Protein AF-A0A528CF22-F1 (afdb_monomer_lite)

Secondary structure (DSSP, 8-state):
-HHHHHHHHH-GGGGGS-----------B-TTS--EEEEPTTSTT-EEEE-BTT-HHHHHHHHHHHHHHHH-

Foldseek 3Di:
DVVQVVVCVVPVCCVVPDDPDDDDDDAAADPVQDWDWADDPPDPLDTDTGHNNPVCVVCVVVSVVVNVVRND

pLDDT: mean 95.29, std 2.8, range [80.5, 98.19]

Sequence (72 aa):
RLTYQRACGLLPELKRTAISHAWAGYVDSTPDGIPAIGEVEGIPGFILAAGFSGHGFGIGPGAGHMIADIIT

Structure (mmCIF, N/CA/C/O backbone):
data_AF-A0A528CF22-F1
#
_entry.id   AF-A0A528CF22-F1
#
loop_
_atom_site.group_PDB
_atom_site.id
_atom_site.type_symbol
_atom_site.label_atom_id
_atom_site.label_alt_id
_atom_site.label_comp_id
_atom_site.label_asym_id
_atom_site.label_entity_id
_atom_site.label_seq_id
_atom_site.pdbx_PDB_ins_code
_atom_site.Cartn_x
_atom_site.Cartn_y
_atom_site.Cartn_z
_atom_site.occupancy
_atom_site.B_iso_or_equiv
_atom_site.auth_seq_id
_atom_site.auth_comp_id
_atom_site.auth_asym_id
_atom_site.auth_atom_id
_atom_site.pdbx_PDB_model_num
ATOM 1 N N . ARG A 1 1 ? -5.379 2.683 19.592 1.00 81.31 1 ARG A N 1
ATOM 2 C CA . ARG A 1 1 ? -6.349 3.373 20.488 1.00 81.31 1 ARG A CA 1
ATOM 3 C C . ARG A 1 1 ? -7.270 4.329 19.723 1.00 81.31 1 ARG A C 1
ATOM 5 O O . ARG A 1 1 ? -8.477 4.165 19.837 1.00 81.31 1 ARG A O 1
ATOM 12 N N . LEU A 1 2 ? -6.738 5.249 18.906 1.00 94.62 2 LEU A N 1
ATOM 13 C CA . LEU A 1 2 ? -7.548 6.208 18.135 1.00 94.62 2 LEU A CA 1
ATOM 14 C C . LEU A 1 2 ? -8.497 5.547 17.114 1.00 94.62 2 LEU A C 1
ATOM 16 O O . LEU A 1 2 ? -9.669 5.904 17.068 1.00 94.62 2 LEU A O 1
ATOM 20 N N . THR A 1 3 ? -8.029 4.549 16.352 1.00 95.00 3 THR A N 1
ATOM 21 C CA . THR A 1 3 ? -8.867 3.806 15.386 1.00 95.00 3 THR A CA 1
ATOM 22 C C . THR A 1 3 ? -10.097 3.189 16.049 1.00 95.00 3 THR A C 1
ATOM 24 O O . THR A 1 3 ? -11.208 3.381 15.573 1.00 95.00 3 THR A O 1
ATOM 27 N N . TYR A 1 4 ? -9.916 2.528 17.198 1.00 95.50 4 TYR A N 1
ATOM 28 C CA . TYR A 1 4 ? -11.019 1.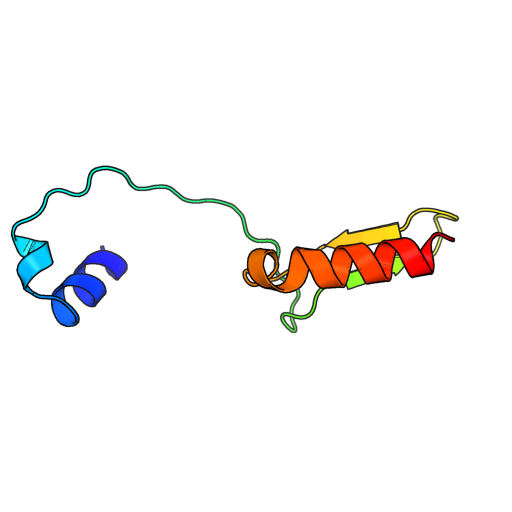952 17.972 1.00 95.50 4 TYR A CA 1
ATOM 29 C C . TYR A 1 4 ? -11.996 3.021 18.482 1.00 95.50 4 TYR A C 1
ATOM 31 O O . TYR A 1 4 ? -13.205 2.859 18.363 1.00 95.50 4 TYR A O 1
ATOM 39 N N . GLN A 1 5 ? -11.488 4.143 19.003 1.00 96.44 5 GLN A N 1
ATOM 40 C CA . GLN A 1 5 ? -12.341 5.246 19.461 1.00 96.44 5 GLN A CA 1
ATOM 41 C C . GLN A 1 5 ? -13.193 5.823 18.323 1.00 96.44 5 GLN A C 1
ATOM 43 O O . GLN A 1 5 ? -14.385 6.044 18.519 1.00 96.44 5 GLN A O 1
ATOM 48 N N . ARG A 1 6 ? -12.608 6.019 17.133 1.00 97.69 6 ARG A N 1
ATOM 49 C CA . ARG A 1 6 ? -13.335 6.469 15.935 1.00 97.69 6 ARG A CA 1
ATOM 50 C C . ARG A 1 6 ? -14.371 5.442 15.481 1.00 97.69 6 ARG A C 1
ATOM 52 O O . ARG A 1 6 ? -15.512 5.818 15.238 1.00 97.69 6 ARG A O 1
ATOM 59 N N . ALA A 1 7 ? -14.005 4.160 15.438 1.00 96.81 7 ALA A N 1
ATOM 60 C CA . ALA A 1 7 ? -14.922 3.080 15.081 1.00 96.81 7 ALA A CA 1
ATOM 61 C C . ALA A 1 7 ? -16.139 3.026 16.021 1.00 96.81 7 ALA A C 1
ATOM 63 O O . ALA A 1 7 ? -17.267 3.004 15.548 1.00 96.81 7 ALA A O 1
ATOM 64 N N . CYS A 1 8 ? -15.938 3.109 17.340 1.00 97.50 8 CYS A N 1
ATOM 65 C CA . CYS A 1 8 ? -17.028 3.167 18.323 1.00 97.50 8 CYS A CA 1
ATOM 66 C C . CYS A 1 8 ? -17.844 4.469 18.281 1.00 97.50 8 CYS A C 1
ATOM 68 O O . CYS A 1 8 ? -18.959 4.500 18.796 1.00 97.50 8 CYS A O 1
ATOM 70 N N . GLY A 1 9 ? -17.283 5.556 17.742 1.00 97.81 9 GLY A N 1
ATOM 71 C CA . GLY A 1 9 ? -18.024 6.787 17.466 1.00 97.81 9 GLY A CA 1
ATOM 72 C C . GLY A 1 9 ? -18.963 6.640 16.267 1.00 97.81 9 GLY A C 1
ATOM 73 O O . GLY A 1 9 ? -20.054 7.197 16.288 1.00 97.81 9 GLY A O 1
ATOM 74 N N . LEU A 1 10 ? -18.553 5.861 15.259 1.00 98.19 10 LEU A N 1
ATOM 75 C CA . LEU A 1 10 ? -19.344 5.565 14.063 1.00 98.19 10 LEU A CA 1
ATOM 76 C C . LEU A 1 10 ? -20.384 4.457 14.300 1.00 98.19 10 LEU A C 1
ATOM 78 O O . LEU A 1 10 ? -21.510 4.571 13.829 1.00 98.19 10 LEU A O 1
ATOM 82 N N . LEU A 1 11 ? -20.013 3.402 15.033 1.00 98.00 11 LEU A N 1
ATOM 83 C CA . LEU A 1 11 ? -20.864 2.255 15.361 1.00 98.00 11 LEU A CA 1
ATOM 84 C C . LEU A 1 11 ? -20.763 1.929 16.867 1.00 98.00 11 LEU A C 1
ATOM 86 O O . LEU A 1 11 ? -19.881 1.168 17.285 1.00 98.00 11 LEU A O 1
ATOM 90 N N . PRO A 1 12 ? -21.631 2.517 17.712 1.00 97.69 12 PRO A N 1
ATOM 91 C CA . PRO A 1 12 ? -21.558 2.396 19.172 1.00 97.69 12 PRO A CA 1
ATOM 92 C C . PRO A 1 12 ? -21.632 0.966 19.716 1.00 97.69 12 PRO A C 1
ATOM 94 O O . PRO A 1 12 ? -21.065 0.678 20.773 1.00 97.69 12 PRO A O 1
ATOM 97 N N . GLU A 1 13 ? -22.297 0.061 19.005 1.00 97.56 13 GLU A N 1
ATOM 98 C CA . GLU A 1 13 ? -22.463 -1.346 19.359 1.00 97.56 13 GLU A CA 1
ATOM 99 C C . GLU A 1 13 ? -21.123 -2.078 19.483 1.00 97.56 13 GLU A C 1
ATOM 101 O O . GLU A 1 13 ? -21.018 -3.002 20.294 1.00 97.56 13 GLU A O 1
ATOM 106 N N . LEU A 1 14 ? -20.083 -1.621 18.772 1.00 96.88 14 LEU A N 1
ATOM 107 C CA . LEU A 1 14 ? -18.734 -2.194 18.827 1.00 96.88 14 LEU A CA 1
ATOM 108 C C . LEU A 1 14 ? -18.125 -2.156 20.235 1.00 96.88 14 LEU A C 1
ATOM 110 O O . LEU A 1 14 ? -17.298 -3.007 20.559 1.00 96.88 14 LEU A O 1
ATOM 114 N N . LYS A 1 15 ? -18.581 -1.253 21.117 1.00 96.69 15 LYS A N 1
ATOM 115 C CA . LYS A 1 15 ? -18.140 -1.186 22.524 1.00 96.69 15 LYS A CA 1
ATOM 116 C C . LYS A 1 15 ? -18.410 -2.470 23.311 1.00 96.69 15 LYS A C 1
ATOM 118 O O . LYS A 1 15 ? -17.780 -2.689 24.340 1.00 96.69 15 LYS A O 1
ATOM 123 N N . ARG A 1 16 ? -19.369 -3.288 22.862 1.00 97.12 16 ARG A N 1
ATOM 124 C CA . ARG A 1 16 ? -19.758 -4.557 23.498 1.00 97.12 16 ARG A CA 1
ATOM 125 C C . ARG A 1 16 ? -19.045 -5.770 22.899 1.00 97.12 16 ARG A C 1
ATOM 127 O O . ARG A 1 16 ? -19.323 -6.893 23.302 1.00 97.12 16 ARG A O 1
ATOM 134 N N . THR A 1 17 ? -18.153 -5.555 21.936 1.00 95.88 17 THR A N 1
ATOM 135 C CA . THR A 1 17 ? -17.434 -6.619 21.227 1.00 95.88 17 THR A CA 1
ATOM 136 C C . THR A 1 17 ? -15.956 -6.618 21.604 1.00 95.88 17 THR A C 1
ATOM 138 O O . THR A 1 17 ? -15.370 -5.562 21.838 1.00 95.88 17 THR A O 1
ATOM 141 N N . ALA A 1 18 ? -15.346 -7.802 21.675 1.00 95.12 18 ALA A N 1
ATOM 142 C CA . ALA A 1 18 ? -13.908 -7.933 21.882 1.00 95.12 18 ALA A CA 1
ATOM 143 C C . ALA A 1 18 ? -13.160 -7.815 20.544 1.00 95.12 18 ALA A C 1
ATOM 145 O O . ALA A 1 18 ? -13.600 -8.354 19.528 1.00 95.12 18 ALA A O 1
ATOM 146 N N . ILE A 1 19 ? -12.004 -7.146 20.548 1.00 95.00 19 ILE A N 1
ATOM 147 C CA . ILE A 1 19 ? -11.094 -7.144 19.396 1.00 95.00 19 ILE A CA 1
ATOM 148 C C . ILE A 1 19 ? -10.457 -8.532 19.307 1.00 95.00 19 ILE A C 1
ATOM 150 O O . ILE A 1 19 ? -9.741 -8.930 20.222 1.00 95.00 19 ILE A O 1
ATOM 154 N N . SER A 1 20 ? -10.704 -9.255 18.214 1.00 96.62 20 SER A N 1
ATOM 155 C CA . SER A 1 20 ? -10.118 -10.585 18.007 1.00 96.62 20 SER A CA 1
ATOM 156 C C . SER A 1 20 ? -8.645 -10.513 17.603 1.00 96.62 20 SER A C 1
ATOM 158 O O . SER A 1 20 ? -7.842 -11.301 18.086 1.00 96.62 20 SER A O 1
ATOM 160 N N . HIS A 1 21 ? -8.289 -9.559 16.737 1.00 95.69 21 HIS A N 1
ATOM 161 C CA . HIS A 1 21 ? -6.938 -9.396 16.205 1.00 95.69 21 HIS A CA 1
ATOM 162 C C . HIS A 1 21 ? -6.618 -7.920 15.968 1.00 95.69 21 HIS A C 1
ATOM 164 O O . HIS A 1 21 ? -7.488 -7.121 15.615 1.00 95.69 21 HIS A O 1
ATOM 170 N N . ALA A 1 22 ? -5.343 -7.575 16.104 1.00 95.38 22 ALA A N 1
ATOM 171 C CA . ALA A 1 22 ? -4.781 -6.308 15.667 1.00 95.38 22 ALA A CA 1
ATOM 172 C C . ALA A 1 22 ? -3.434 -6.593 15.003 1.00 95.38 22 ALA A C 1
ATOM 174 O O . ALA A 1 22 ? -2.636 -7.366 15.529 1.00 95.38 22 ALA A O 1
ATOM 175 N N . TRP A 1 23 ? -3.192 -5.984 13.850 1.00 95.94 23 TRP A N 1
ATOM 176 C CA . TRP A 1 23 ? -1.967 -6.172 13.086 1.00 95.94 23 TRP A 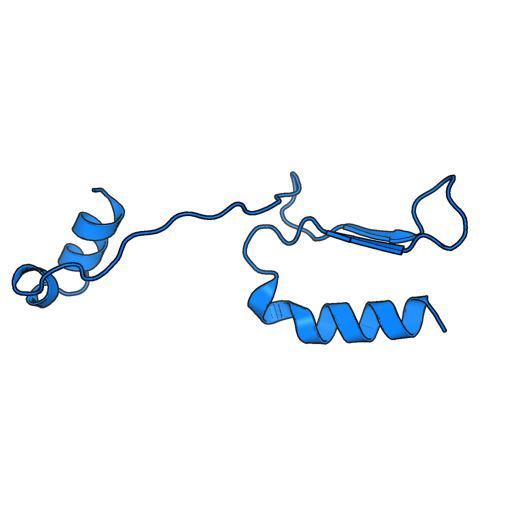CA 1
ATOM 177 C C . TRP A 1 23 ? -1.542 -4.851 12.449 1.00 95.94 23 TRP A C 1
ATOM 179 O O . TRP A 1 23 ? -2.307 -3.885 12.401 1.00 95.94 23 TRP A O 1
ATOM 189 N N . ALA A 1 24 ? -0.301 -4.822 11.988 1.00 95.50 24 ALA A N 1
ATOM 190 C CA . ALA A 1 24 ? 0.257 -3.742 11.199 1.00 95.50 24 ALA A CA 1
ATOM 191 C C . ALA A 1 24 ? 1.080 -4.349 10.062 1.00 95.50 24 ALA A C 1
ATOM 193 O O . ALA A 1 24 ? 1.554 -5.481 10.164 1.00 95.50 24 ALA A O 1
ATOM 194 N N . GLY A 1 25 ? 1.230 -3.593 8.985 1.00 93.50 25 GLY A N 1
ATOM 195 C CA . GLY A 1 25 ? 2.039 -3.965 7.838 1.00 93.50 25 GLY A CA 1
ATOM 196 C C . GLY A 1 25 ? 2.699 -2.730 7.252 1.00 93.50 25 GLY A C 1
ATOM 197 O O . GLY A 1 25 ? 2.322 -1.601 7.576 1.00 93.50 25 GLY A O 1
ATOM 198 N N . TYR A 1 26 ? 3.694 -2.960 6.405 1.00 95.25 26 TYR A N 1
ATOM 199 C CA . TYR A 1 26 ? 4.322 -1.886 5.658 1.00 95.25 26 TYR A CA 1
ATOM 200 C C . TYR A 1 26 ? 3.484 -1.531 4.438 1.00 95.25 26 TYR A C 1
ATOM 202 O O . TYR A 1 26 ? 2.908 -2.396 3.781 1.00 95.25 26 TYR A O 1
ATOM 210 N N . VAL A 1 27 ? 3.454 -0.237 4.157 1.00 94.56 27 VAL A N 1
ATOM 211 C CA . VAL A 1 27 ? 2.977 0.327 2.906 1.00 94.56 27 VAL A CA 1
ATOM 212 C C . VAL A 1 27 ? 4.129 1.160 2.380 1.00 94.56 27 VAL A C 1
ATOM 214 O O . VAL A 1 27 ? 4.639 2.032 3.085 1.00 94.56 27 VAL A O 1
ATOM 217 N N . ASP A 1 28 ? 4.573 0.845 1.176 1.00 93.06 28 ASP A N 1
ATOM 218 C CA . ASP A 1 28 ? 5.482 1.688 0.427 1.00 93.06 28 ASP A CA 1
ATOM 219 C C . ASP A 1 28 ? 4.716 2.902 -0.109 1.00 93.06 28 ASP A C 1
ATOM 221 O O . ASP A 1 28 ? 3.628 2.776 -0.670 1.00 93.06 28 ASP A O 1
ATOM 225 N N . SER A 1 29 ? 5.277 4.092 0.085 1.00 94.75 29 SER A N 1
ATOM 226 C CA . SER A 1 29 ? 4.635 5.343 -0.313 1.00 94.75 29 SER A CA 1
ATOM 227 C C . SER A 1 29 ? 5.584 6.183 -1.141 1.00 94.75 29 SER A C 1
ATOM 229 O O . SER A 1 29 ? 6.725 6.423 -0.740 1.00 94.75 29 SER A O 1
ATOM 231 N N . THR A 1 30 ? 5.092 6.670 -2.271 1.00 96.69 30 THR A N 1
ATOM 232 C CA . THR A 1 30 ? 5.743 7.732 -3.034 1.00 96.69 30 THR A CA 1
ATOM 233 C C . THR A 1 30 ? 5.347 9.100 -2.468 1.00 96.69 30 THR A C 1
ATOM 235 O O . THR A 1 30 ? 4.304 9.218 -1.817 1.00 96.69 30 THR A O 1
ATOM 238 N N . PRO A 1 31 ? 6.159 10.155 -2.674 1.00 97.06 31 PRO A N 1
ATOM 239 C CA . PRO A 1 31 ? 5.837 11.497 -2.179 1.00 97.06 31 PRO A CA 1
ATOM 240 C C . PRO A 1 31 ? 4.517 12.073 -2.716 1.00 97.06 31 PRO A C 1
ATOM 242 O O . PRO A 1 31 ? 3.894 12.889 -2.041 1.00 97.06 31 PRO A O 1
ATOM 245 N N . ASP A 1 32 ? 4.098 11.660 -3.912 1.00 97.06 32 ASP A N 1
ATOM 246 C CA . ASP A 1 32 ? 2.874 12.099 -4.591 1.00 97.06 32 ASP A CA 1
ATOM 247 C C . ASP A 1 32 ? 1.719 11.084 -4.500 1.00 97.06 32 ASP A C 1
ATOM 249 O O . ASP A 1 32 ? 0.601 11.380 -4.921 1.00 97.06 32 ASP A O 1
ATOM 253 N N . GLY A 1 33 ? 1.962 9.904 -3.924 1.00 95.50 33 GLY A N 1
ATOM 254 C CA . GLY A 1 33 ? 0.976 8.835 -3.794 1.00 95.50 33 GLY A CA 1
ATOM 255 C C . GLY A 1 33 ? 0.695 8.062 -5.087 1.00 95.50 33 GLY A C 1
ATOM 256 O O . GLY A 1 33 ? -0.214 7.227 -5.096 1.00 95.50 33 GLY A O 1
ATOM 257 N N . ILE A 1 34 ? 1.439 8.322 -6.167 1.00 95.38 34 ILE A N 1
ATOM 258 C CA . ILE A 1 34 ? 1.296 7.640 -7.458 1.00 95.38 34 ILE A CA 1
ATOM 259 C C . ILE A 1 34 ? 2.315 6.491 -7.553 1.00 95.38 34 ILE A C 1
ATOM 261 O O . ILE A 1 34 ? 3.481 6.697 -7.211 1.00 95.38 34 ILE A O 1
ATOM 265 N N . PRO A 1 35 ? 1.926 5.283 -8.011 1.00 95.44 35 PRO A N 1
ATOM 266 C CA . PRO A 1 35 ? 2.870 4.182 -8.185 1.00 95.44 35 PRO A CA 1
ATOM 267 C C . PRO A 1 35 ? 3.956 4.510 -9.217 1.00 95.44 35 PRO A C 1
ATOM 269 O O . PRO A 1 35 ? 3.661 5.029 -10.294 1.00 95.44 35 PRO A O 1
ATOM 272 N N . ALA A 1 36 ? 5.197 4.127 -8.924 1.00 94.88 36 ALA A N 1
ATOM 273 C CA . ALA A 1 36 ? 6.273 4.118 -9.905 1.00 94.88 36 ALA A CA 1
ATOM 274 C C . ALA A 1 36 ? 6.203 2.805 -10.696 1.00 94.88 36 ALA A C 1
ATOM 276 O O . ALA A 1 36 ? 6.436 1.728 -10.134 1.00 94.88 36 ALA A O 1
ATOM 277 N N . ILE A 1 37 ? 5.852 2.895 -11.983 1.00 95.44 37 ILE A N 1
ATOM 278 C CA . ILE A 1 37 ? 5.742 1.740 -12.880 1.00 95.44 37 ILE A CA 1
ATOM 279 C C . ILE A 1 37 ? 6.502 2.014 -14.178 1.00 95.44 37 ILE A C 1
ATOM 281 O O . ILE A 1 37 ? 6.237 3.013 -14.844 1.00 95.44 37 ILE A O 1
ATOM 285 N N . GLY A 1 38 ? 7.425 1.124 -14.542 1.00 93.94 38 GLY A N 1
ATOM 286 C CA . GLY A 1 38 ? 8.190 1.217 -15.785 1.00 93.94 38 GLY A CA 1
ATOM 287 C C . GLY A 1 38 ? 9.566 0.561 -15.705 1.00 93.94 38 GLY A C 1
ATOM 288 O O . GLY A 1 38 ? 9.936 -0.019 -14.684 1.00 93.94 38 GLY A O 1
ATOM 289 N N . GLU A 1 39 ? 10.319 0.650 -16.799 1.00 95.38 39 GLU A N 1
ATOM 290 C CA . GLU A 1 39 ? 11.710 0.196 -16.843 1.00 95.38 39 GLU A CA 1
ATOM 291 C C . GLU A 1 39 ? 12.611 1.122 -16.019 1.00 95.38 39 GLU A C 1
ATOM 293 O O . GLU A 1 39 ? 12.493 2.348 -16.077 1.00 95.38 39 GLU A O 1
ATOM 298 N N . VAL A 1 40 ? 13.511 0.534 -15.232 1.00 95.62 40 VAL A N 1
ATOM 299 C CA . VAL A 1 40 ? 14.471 1.297 -14.432 1.00 95.62 40 VAL A CA 1
ATOM 300 C C . VAL A 1 40 ? 15.648 1.717 -15.298 1.00 95.62 40 VAL A C 1
ATOM 302 O O . VAL A 1 40 ? 16.361 0.891 -15.870 1.00 95.62 40 VAL A O 1
ATOM 305 N N . GLU A 1 41 ? 15.892 3.023 -15.335 1.00 95.19 41 GLU A N 1
ATOM 306 C CA . GLU A 1 41 ? 17.030 3.594 -16.044 1.00 95.19 41 GLU A CA 1
ATOM 307 C C . GLU A 1 41 ? 18.354 2.968 -15.569 1.00 95.19 41 GLU A C 1
ATOM 309 O O . GLU A 1 41 ? 18.640 2.882 -14.374 1.00 95.19 41 GLU A O 1
ATOM 314 N N . GLY A 1 42 ? 19.170 2.516 -16.524 1.00 95.94 42 GLY A N 1
ATOM 315 C CA . GLY A 1 42 ? 20.475 1.909 -16.256 1.00 95.94 42 GLY A CA 1
ATOM 316 C C . GLY A 1 42 ? 20.459 0.401 -15.981 1.00 95.94 42 GLY A C 1
ATOM 317 O O . GLY A 1 42 ? 21.536 -0.178 -15.833 1.00 95.94 42 GLY A O 1
ATOM 318 N N . ILE A 1 43 ? 19.291 -0.255 -15.958 1.00 96.94 43 ILE A N 1
ATOM 319 C CA . ILE A 1 43 ? 19.174 -1.715 -15.801 1.00 96.94 43 ILE A CA 1
ATOM 320 C C . ILE A 1 43 ? 18.224 -2.278 -16.876 1.00 96.94 43 ILE A C 1
ATOM 322 O O . ILE A 1 43 ? 17.030 -2.440 -16.617 1.00 96.94 43 ILE A O 1
ATOM 326 N N . PRO A 1 44 ? 18.737 -2.599 -18.081 1.00 94.44 44 PRO A N 1
ATOM 327 C CA . PRO A 1 44 ? 17.906 -3.070 -19.187 1.00 94.44 44 PRO A CA 1
ATOM 328 C C . PRO A 1 44 ? 17.086 -4.317 -18.835 1.00 94.44 44 PRO A C 1
ATOM 330 O O . PRO A 1 44 ? 17.619 -5.297 -18.308 1.00 94.44 44 PRO A O 1
ATOM 333 N N . GLY A 1 45 ? 15.795 -4.286 -19.152 1.00 93.06 45 GLY A N 1
ATOM 334 C CA . GLY A 1 45 ? 14.837 -5.363 -18.905 1.00 93.06 45 GLY A CA 1
ATOM 335 C C . GLY A 1 45 ? 14.312 -5.446 -17.468 1.00 93.06 45 GLY A C 1
ATOM 336 O O . GLY A 1 45 ? 13.510 -6.334 -17.176 1.00 93.06 45 GLY A O 1
ATOM 337 N N . PHE A 1 46 ? 14.729 -4.556 -16.559 1.00 95.56 46 PHE A N 1
ATOM 338 C CA . PHE A 1 46 ? 14.201 -4.521 -15.195 1.00 9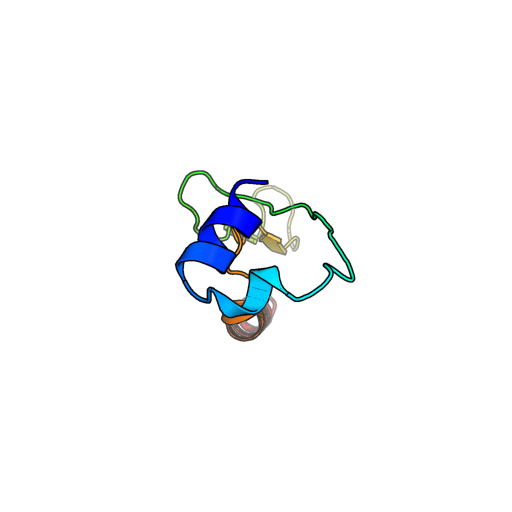5.56 46 PHE A CA 1
ATOM 339 C C . PHE A 1 46 ? 12.998 -3.577 -15.093 1.00 95.56 46 PHE A C 1
ATOM 341 O O . PHE A 1 46 ? 13.146 -2.359 -14.988 1.00 95.56 46 PHE A O 1
ATOM 348 N N . ILE A 1 47 ? 11.796 -4.157 -15.090 1.00 95.50 47 ILE A N 1
ATOM 349 C CA . ILE A 1 47 ? 10.544 -3.427 -14.872 1.00 95.50 47 ILE A CA 1
ATOM 350 C C . ILE A 1 47 ? 10.22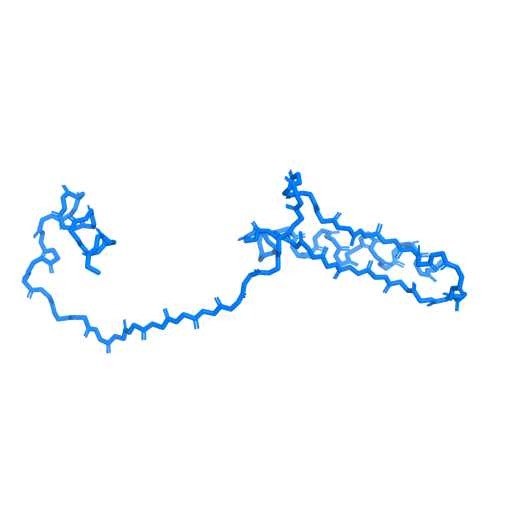2 -3.379 -13.376 1.00 95.50 47 ILE A C 1
ATOM 352 O O . ILE A 1 47 ? 10.059 -4.414 -12.728 1.00 95.50 47 ILE A O 1
ATOM 356 N N . LEU A 1 48 ? 10.098 -2.169 -12.833 1.00 95.31 48 LEU A N 1
ATOM 357 C CA . LEU A 1 48 ? 9.632 -1.922 -11.474 1.00 95.31 48 LEU A CA 1
ATOM 358 C C . LEU A 1 48 ? 8.136 -1.609 -11.488 1.00 95.31 48 LEU A C 1
ATOM 360 O O . LEU A 1 48 ? 7.662 -0.844 -12.321 1.00 95.31 48 LEU A O 1
ATOM 364 N N . ALA A 1 49 ? 7.413 -2.157 -10.516 1.00 96.00 49 ALA A N 1
ATOM 365 C CA . ALA A 1 49 ? 6.072 -1.723 -10.159 1.00 96.00 49 ALA A CA 1
ATOM 366 C C . ALA A 1 49 ? 5.955 -1.696 -8.634 1.00 96.00 49 ALA A C 1
ATOM 368 O O . ALA A 1 49 ? 5.794 -2.738 -7.997 1.00 96.00 49 ALA A O 1
ATOM 369 N N . ALA A 1 50 ? 6.100 -0.511 -8.045 1.00 96.12 50 ALA A N 1
ATOM 370 C CA . ALA A 1 50 ? 6.133 -0.308 -6.598 1.00 96.12 50 ALA A CA 1
ATOM 371 C C . ALA A 1 50 ? 5.606 1.085 -6.214 1.00 96.12 50 ALA A C 1
ATOM 373 O O . ALA A 1 50 ? 5.289 1.911 -7.069 1.00 96.12 50 ALA A O 1
ATOM 374 N N . GLY A 1 51 ? 5.515 1.364 -4.916 1.00 96.56 51 GLY A N 1
ATOM 375 C CA . GLY A 1 51 ? 5.088 2.663 -4.401 1.00 96.56 51 GLY A CA 1
ATOM 376 C C . GLY A 1 51 ? 3.575 2.862 -4.442 1.00 96.56 51 GLY A C 1
ATOM 377 O O . GLY A 1 51 ? 3.090 3.973 -4.650 1.00 96.56 51 GLY A O 1
ATOM 378 N N . PHE A 1 52 ? 2.806 1.789 -4.252 1.00 96.94 52 PHE A N 1
ATOM 379 C CA . PHE A 1 52 ? 1.350 1.811 -4.421 1.00 96.94 52 PHE A CA 1
ATOM 380 C C . PHE A 1 52 ? 0.587 2.580 -3.330 1.00 96.94 52 PHE A C 1
ATOM 382 O O . PHE A 1 52 ? -0.641 2.704 -3.405 1.00 96.94 52 PHE A O 1
ATOM 389 N N . SER A 1 53 ? 1.286 3.097 -2.315 1.00 96.38 53 SER A N 1
ATOM 390 C CA . SER A 1 53 ? 0.810 4.144 -1.404 1.00 96.38 53 SER A CA 1
ATOM 391 C C . SER A 1 53 ? -0.530 3.818 -0.730 1.00 96.38 53 SER A C 1
ATOM 393 O O . SER A 1 53 ? -1.364 4.689 -0.499 1.00 96.38 53 SER A O 1
ATOM 395 N N . GLY A 1 54 ? -0.760 2.534 -0.438 1.00 94.75 54 GLY A N 1
ATOM 396 C CA . GLY A 1 54 ? -1.926 2.025 0.294 1.00 94.75 54 GLY A CA 1
ATOM 397 C C . GLY A 1 54 ? -3.148 1.679 -0.562 1.00 94.75 54 GLY A C 1
ATOM 398 O O . GLY A 1 54 ? -4.089 1.080 -0.045 1.00 94.75 54 GLY A O 1
ATOM 399 N N . HIS A 1 55 ? -3.132 1.981 -1.862 1.00 94.94 55 HIS A N 1
ATOM 400 C CA . HIS A 1 55 ? -4.271 1.763 -2.768 1.00 94.94 55 HIS A CA 1
ATOM 401 C C . HIS A 1 55 ? -4.031 0.628 -3.777 1.00 94.94 55 HIS A C 1
ATOM 403 O O . HIS A 1 55 ? -4.916 0.295 -4.565 1.00 94.94 55 HIS A O 1
ATOM 409 N N . GLY A 1 56 ? -2.857 -0.012 -3.718 1.00 95.25 56 GLY A N 1
ATOM 410 C CA . GLY A 1 56 ? -2.417 -1.044 -4.663 1.00 95.25 56 GLY A CA 1
AT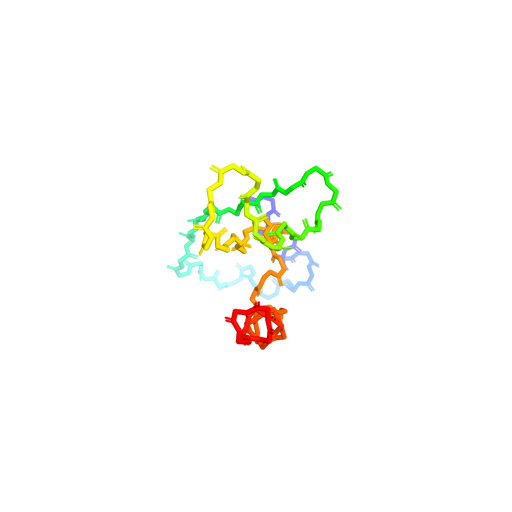OM 411 C C . GLY A 1 56 ? -3.318 -2.267 -4.761 1.00 95.25 56 GLY A C 1
ATOM 412 O O . GLY A 1 56 ? -3.417 -2.849 -5.832 1.00 95.25 56 GLY A O 1
ATOM 413 N N . PHE A 1 57 ? -4.028 -2.634 -3.690 1.00 95.06 57 PHE A N 1
ATOM 414 C CA . PHE A 1 57 ? -4.942 -3.778 -3.736 1.00 95.06 57 PHE A CA 1
ATOM 415 C C . PHE A 1 57 ? -6.069 -3.576 -4.759 1.00 95.06 57 PHE A C 1
ATOM 417 O O . PHE A 1 57 ? -6.370 -4.480 -5.531 1.00 95.06 57 PHE A O 1
ATOM 424 N N . GLY A 1 58 ? -6.671 -2.382 -4.794 1.00 95.69 58 GLY A N 1
ATOM 425 C CA . GLY A 1 58 ? -7.777 -2.094 -5.707 1.00 95.69 58 GLY A CA 1
ATOM 426 C C . GLY A 1 58 ? -7.330 -1.964 -7.163 1.00 95.69 58 GLY A C 1
ATOM 427 O O . GLY A 1 58 ? -8.024 -2.431 -8.062 1.00 95.69 58 GLY A O 1
ATOM 428 N N . ILE A 1 59 ? -6.163 -1.356 -7.398 1.00 95.50 59 ILE A N 1
ATOM 429 C CA . ILE A 1 59 ? -5.650 -1.092 -8.753 1.00 95.50 59 ILE A CA 1
ATOM 430 C C . ILE A 1 59 ? -4.729 -2.192 -9.294 1.00 95.50 59 ILE A C 1
ATOM 432 O O . ILE A 1 59 ? -4.370 -2.161 -10.469 1.00 95.50 59 ILE A O 1
ATOM 436 N N . GLY A 1 60 ? -4.369 -3.172 -8.465 1.00 96.12 60 GLY A N 1
ATOM 437 C CA . GLY A 1 60 ? -3.424 -4.240 -8.784 1.00 96.12 60 GLY A CA 1
ATOM 438 C C . GLY A 1 60 ? -3.718 -4.977 -10.094 1.00 96.12 60 GLY A C 1
ATOM 439 O O . GLY A 1 60 ? -2.796 -5.118 -10.894 1.00 96.12 60 GLY A O 1
ATOM 440 N N . PRO A 1 61 ? -4.970 -5.389 -10.382 1.00 97.44 61 PRO A N 1
ATOM 441 C CA . PRO A 1 61 ? -5.291 -6.042 -11.650 1.00 97.44 61 PRO A CA 1
ATOM 442 C C . PRO A 1 61 ? -4.999 -5.164 -12.874 1.00 97.44 61 PRO A C 1
ATOM 444 O O . PRO A 1 61 ? -4.400 -5.632 -13.838 1.00 97.44 61 PRO A O 1
ATOM 447 N N . GLY A 1 62 ? -5.366 -3.880 -12.825 1.00 96.88 62 GLY A N 1
ATOM 448 C CA . GLY A 1 62 ? -5.101 -2.939 -13.917 1.00 96.88 62 GLY A CA 1
ATOM 449 C C . GLY A 1 62 ? -3.610 -2.653 -14.091 1.00 96.88 62 GLY A C 1
ATOM 450 O O . GLY A 1 62 ? -3.105 -2.676 -15.210 1.00 96.88 62 GLY A O 1
ATOM 451 N N . ALA A 1 63 ? -2.890 -2.457 -12.982 1.00 96.00 63 ALA A N 1
ATOM 452 C CA . ALA A 1 63 ? -1.441 -2.283 -13.000 1.00 96.00 63 ALA A CA 1
ATOM 453 C C . ALA A 1 63 ? -0.732 -3.517 -13.582 1.00 96.00 63 ALA A C 1
ATOM 455 O O . ALA A 1 63 ? 0.145 -3.371 -14.424 1.00 96.00 63 ALA A O 1
ATOM 456 N N . GLY A 1 64 ? -1.150 -4.725 -13.193 1.00 96.19 64 GLY A N 1
ATOM 457 C CA . GLY A 1 64 ? -0.614 -5.980 -13.720 1.00 96.19 64 GLY A CA 1
ATOM 458 C C . GLY A 1 64 ? -0.824 -6.137 -15.226 1.00 96.19 64 GLY A C 1
ATOM 459 O O . GLY A 1 64 ? 0.113 -6.508 -15.925 1.00 96.19 64 GLY A O 1
ATOM 460 N N . HIS A 1 65 ? -2.016 -5.804 -15.732 1.00 96.62 65 HIS A N 1
ATOM 461 C CA . HIS A 1 65 ? -2.287 -5.807 -17.173 1.00 96.62 65 HIS A CA 1
ATOM 462 C C . HIS A 1 65 ? -1.377 -4.839 -17.934 1.00 96.62 65 HIS A C 1
ATOM 464 O O . HIS A 1 65 ? -0.727 -5.246 -18.889 1.00 96.62 65 HIS A O 1
ATOM 470 N N . MET A 1 66 ? -1.263 -3.597 -17.462 1.00 95.06 66 MET A N 1
ATOM 471 C CA . MET A 1 66 ? -0.383 -2.598 -18.070 1.00 95.06 66 MET A CA 1
ATOM 472 C C . MET A 1 66 ? 1.090 -3.033 -18.058 1.00 95.06 66 MET A C 1
ATOM 474 O O . MET A 1 66 ? 1.801 -2.817 -19.030 1.00 95.06 66 MET A O 1
ATOM 478 N N . ILE A 1 67 ? 1.563 -3.659 -16.976 1.00 95.81 67 ILE A N 1
ATOM 479 C CA . ILE A 1 67 ? 2.932 -4.194 -16.899 1.00 95.81 67 ILE A CA 1
ATOM 480 C C . ILE A 1 67 ? 3.141 -5.309 -17.928 1.00 95.81 67 ILE A C 1
ATOM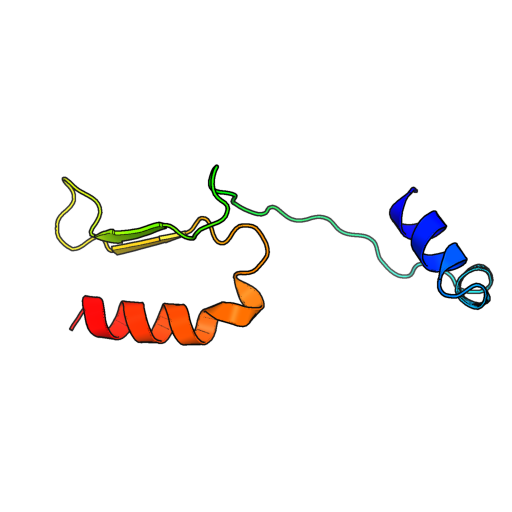 482 O O . ILE A 1 67 ? 4.202 -5.365 -18.541 1.00 95.81 67 ILE A O 1
ATOM 486 N N . ALA A 1 68 ? 2.144 -6.175 -18.131 1.00 95.69 68 ALA A N 1
ATOM 487 C CA . ALA A 1 68 ? 2.198 -7.205 -19.164 1.00 95.69 68 ALA A CA 1
ATOM 488 C C . ALA A 1 68 ? 2.382 -6.578 -20.557 1.00 95.69 68 ALA A C 1
ATOM 490 O O . ALA A 1 68 ? 3.292 -6.989 -21.267 1.00 95.69 68 ALA A O 1
ATOM 491 N N . ASP A 1 69 ? 1.601 -5.540 -20.879 1.00 94.19 69 ASP A N 1
ATOM 492 C CA . ASP A 1 69 ? 1.694 -4.808 -22.152 1.00 94.19 69 ASP A CA 1
ATOM 493 C C . ASP A 1 69 ? 3.042 -4.084 -22.335 1.00 94.19 69 ASP A C 1
ATOM 495 O O . ASP A 1 69 ? 3.484 -3.891 -23.460 1.00 94.19 69 ASP A O 1
ATOM 499 N N . ILE A 1 70 ? 3.702 -3.665 -21.248 1.00 90.00 70 ILE A N 1
ATOM 500 C CA . ILE A 1 70 ? 5.032 -3.025 -21.298 1.00 90.00 70 ILE A CA 1
ATOM 501 C C . ILE A 1 70 ? 6.143 -4.048 -21.582 1.00 90.00 70 ILE A C 1
ATOM 503 O O . ILE A 1 70 ? 7.161 -3.700 -22.178 1.00 90.00 70 ILE A O 1
ATOM 507 N N . ILE A 1 71 ? 5.985 -5.291 -21.117 1.00 91.62 71 ILE A N 1
ATOM 508 C CA . ILE A 1 71 ? 7.026 -6.329 -21.204 1.00 91.62 71 ILE A CA 1
ATOM 509 C C . ILE A 1 71 ? 7.000 -7.070 -22.554 1.00 91.62 71 ILE A C 1
ATOM 511 O O . ILE A 1 71 ? 8.023 -7.641 -22.942 1.00 91.62 71 ILE A O 1
ATOM 515 N N . THR A 1 72 ? 5.861 -7.088 -23.254 1.00 80.50 72 THR A N 1
ATOM 516 C CA . THR A 1 72 ? 5.674 -7.757 -24.560 1.00 80.50 72 THR A CA 1
ATOM 517 C C . THR A 1 72 ? 5.712 -6.798 -25.735 1.00 80.50 72 THR A C 1
ATOM 519 O O . THR A 1 72 ? 6.360 -7.152 -26.745 1.00 80.50 72 THR A O 1
#

Radius of gyration: 18.77 Å; chains: 1; bounding box: 43×23×48 Å